Protein AF-A0A9D2BK21-F1 (afdb_monomer)

Organism: NCBI:txid2838600

Sequence (72 aa):
MEQGFTEKDWKLFRQKITGWQEAYMDSLNKEYIELLSSGGSPSEKFWELEKRIREDKKSAGVQVRFLGGMGL

Mean predicted aligned error: 7.75 Å

Radius of gyration: 17.72 Å; Cα contacts (8 Å, |Δi|>4): 19; chains: 1; bounding box: 43×27×47 Å

Structure (mmCIF, N/CA/C/O backbone):
data_AF-A0A9D2BK21-F1
#
_entry.id   AF-A0A9D2BK21-F1
#
loop_
_atom_site.group_PDB
_atom_site.id
_atom_site.type_symbol
_atom_site.label_atom_id
_atom_site.label_alt_id
_atom_site.label_comp_id
_atom_site.label_asym_id
_atom_site.label_entity_id
_atom_site.label_seq_id
_atom_site.pdbx_PDB_ins_code
_atom_site.Cartn_x
_atom_site.Cartn_y
_atom_site.Cartn_z
_atom_site.occupancy
_atom_site.B_iso_or_equiv
_atom_site.auth_seq_id
_atom_site.auth_comp_id
_atom_site.auth_asym_id
_atom_site.auth_atom_id
_atom_site.pdbx_PDB_model_num
ATOM 1 N N . MET A 1 1 ? -29.808 16.914 29.521 1.00 43.62 1 MET A N 1
ATOM 2 C CA . MET A 1 1 ? -29.644 15.503 29.120 1.00 43.62 1 MET A CA 1
ATOM 3 C C . MET A 1 1 ? -28.329 15.403 28.375 1.00 43.62 1 MET A C 1
ATOM 5 O O . MET A 1 1 ? -28.289 15.710 27.193 1.00 43.62 1 MET A O 1
ATOM 9 N N . GLU A 1 2 ? -27.247 15.074 29.074 1.00 53.06 2 GLU A N 1
ATOM 10 C CA . GLU A 1 2 ? -26.009 14.684 28.400 1.00 53.06 2 GLU A CA 1
ATOM 11 C C . GLU A 1 2 ? -26.214 13.259 27.887 1.00 53.06 2 GLU A C 1
ATOM 13 O O . GLU A 1 2 ? -26.360 12.325 28.674 1.00 53.06 2 GLU A O 1
ATOM 18 N N . GLN A 1 3 ? -26.313 13.086 26.569 1.00 60.62 3 GLN A N 1
ATOM 19 C CA . GLN A 1 3 ? -26.236 11.759 25.961 1.00 60.62 3 GLN A CA 1
ATOM 20 C C . GLN A 1 3 ? -24.769 11.318 26.009 1.00 60.62 3 GLN A C 1
ATOM 22 O O . GLN A 1 3 ? -24.016 11.504 25.058 1.00 60.62 3 GLN A O 1
ATOM 27 N N . GLY A 1 4 ? -24.339 10.819 27.168 1.00 69.81 4 GLY A N 1
ATOM 28 C CA . GLY A 1 4 ? -23.015 10.233 27.336 1.00 69.81 4 GLY A CA 1
ATOM 29 C C . GLY A 1 4 ? -22.935 8.900 26.596 1.00 69.81 4 GLY A C 1
ATOM 30 O O . GLY A 1 4 ? -23.791 8.036 26.783 1.00 69.81 4 GLY A O 1
ATOM 31 N N . PHE A 1 5 ? -21.914 8.731 25.754 1.00 78.12 5 PHE A N 1
ATOM 32 C CA . PHE A 1 5 ? -21.614 7.449 25.118 1.00 78.12 5 PHE A CA 1
ATOM 33 C C . PHE A 1 5 ? -21.427 6.361 26.178 1.00 78.12 5 PHE A C 1
ATOM 35 O O . PHE A 1 5 ? -20.711 6.553 27.163 1.00 78.12 5 PHE A O 1
ATOM 42 N N . THR A 1 6 ? -22.050 5.205 25.968 1.00 87.38 6 THR A N 1
ATOM 43 C CA . THR A 1 6 ? -21.911 4.063 26.870 1.00 87.38 6 THR A CA 1
ATOM 44 C C . THR A 1 6 ? -20.612 3.304 26.593 1.00 87.38 6 THR A C 1
ATOM 46 O O . THR A 1 6 ? -20.025 3.389 25.512 1.00 87.38 6 THR A O 1
ATOM 49 N N . GLU A 1 7 ? -20.167 2.479 27.541 1.00 84.06 7 GLU A N 1
ATOM 50 C CA . GLU A 1 7 ? -19.036 1.565 27.321 1.00 84.06 7 GLU A CA 1
ATOM 51 C C . GLU A 1 7 ? -19.265 0.637 26.109 1.00 84.06 7 GLU A C 1
ATOM 53 O O . GLU A 1 7 ? -18.328 0.297 25.380 1.00 84.06 7 GLU A O 1
ATOM 58 N N . LYS A 1 8 ? -20.530 0.276 25.842 1.00 87.00 8 LYS A N 1
ATOM 59 C CA . LYS A 1 8 ? -20.925 -0.507 24.663 1.00 87.00 8 LYS A CA 1
ATOM 60 C C . LYS A 1 8 ? -20.696 0.267 23.366 1.00 87.00 8 LYS A C 1
ATOM 62 O O . LYS A 1 8 ? 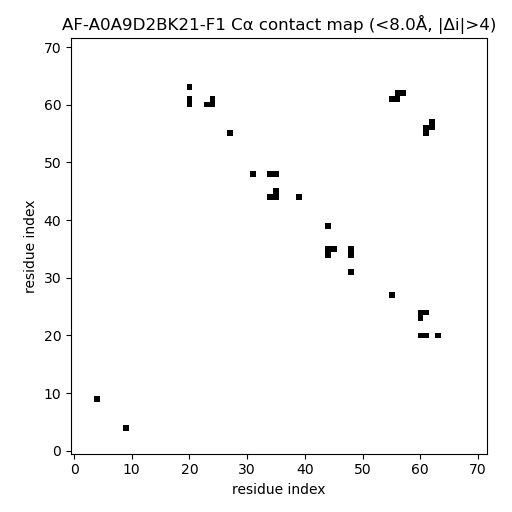-20.165 -0.315 22.420 1.00 87.00 8 LYS A O 1
ATOM 67 N N . ASP A 1 9 ? -21.021 1.558 23.338 1.00 86.75 9 ASP A N 1
ATOM 68 C CA . ASP A 1 9 ? -20.775 2.424 22.178 1.00 86.75 9 ASP A CA 1
ATOM 69 C C . ASP A 1 9 ? -19.274 2.559 21.910 1.00 86.75 9 ASP A C 1
ATOM 71 O O . ASP A 1 9 ? -18.825 2.426 20.771 1.00 86.75 9 ASP A O 1
ATOM 75 N N . TRP A 1 10 ? -18.472 2.698 22.971 1.00 82.69 10 TRP A N 1
ATOM 76 C CA . TRP A 1 10 ? -17.012 2.718 22.868 1.00 82.69 10 TRP A CA 1
ATOM 77 C C . TRP A 1 10 ? -16.434 1.397 22.349 1.00 82.69 10 TRP A C 1
ATOM 79 O O . TRP A 1 10 ? -15.523 1.389 21.516 1.00 82.69 10 TRP A O 1
ATOM 89 N N . LYS A 1 11 ? -16.959 0.256 22.807 1.00 85.31 11 LYS A N 1
ATOM 90 C CA . LYS A 1 11 ? -16.533 -1.064 22.323 1.00 85.31 11 LYS A CA 1
ATOM 91 C C . LYS A 1 11 ? -16.873 -1.255 20.843 1.00 85.31 11 LYS A C 1
ATOM 93 O O . LYS A 1 11 ? -16.019 -1.726 20.092 1.00 85.31 11 LYS A O 1
ATOM 98 N N . LEU A 1 12 ? -18.072 -0.850 20.423 1.00 85.19 12 LEU A N 1
ATOM 99 C CA . LEU A 1 12 ? -18.509 -0.916 19.028 1.00 85.19 12 LEU A CA 1
ATOM 100 C C . LEU A 1 12 ? -17.670 -0.002 18.127 1.00 85.19 12 LEU A C 1
ATOM 102 O O . LEU A 1 12 ? -17.264 -0.404 17.039 1.00 85.19 12 LEU A O 1
ATOM 106 N N . PHE A 1 13 ? -17.370 1.211 18.587 1.00 83.00 13 PHE A N 1
ATOM 107 C CA . PHE A 1 13 ? -16.534 2.155 17.853 1.00 83.00 13 PHE A CA 1
ATOM 108 C C . PHE A 1 13 ? -15.123 1.602 17.608 1.00 83.00 13 PHE A C 1
ATOM 110 O O . PHE A 1 13 ? -14.646 1.634 16.476 1.00 83.00 13 PHE A O 1
ATOM 117 N N . ARG A 1 14 ? -14.489 0.995 18.622 1.00 82.31 14 ARG A N 1
ATOM 118 C CA . ARG A 1 14 ? -13.174 0.345 18.455 1.00 82.31 14 ARG A CA 1
ATOM 119 C C . ARG A 1 14 ? -13.199 -0.781 17.422 1.00 82.31 14 ARG A C 1
ATOM 121 O O . ARG A 1 14 ? -12.305 -0.838 16.587 1.00 82.31 14 ARG A O 1
ATOM 128 N N . GLN A 1 15 ? -14.229 -1.630 17.443 1.00 82.81 15 GLN A N 1
ATOM 129 C CA . GLN A 1 15 ? -14.383 -2.700 16.449 1.00 82.81 15 GLN A CA 1
ATOM 130 C C . GLN A 1 15 ? -14.521 -2.151 15.023 1.00 82.81 15 GLN A C 1
ATOM 132 O O . GLN A 1 15 ? -13.921 -2.687 14.093 1.00 82.81 15 GLN A O 1
ATOM 137 N N . LYS A 1 16 ? -15.280 -1.062 14.845 1.00 85.69 16 LYS A N 1
ATOM 138 C CA . LYS A 1 16 ? -15.451 -0.424 13.533 1.00 85.69 16 LYS A CA 1
ATOM 139 C C . LYS A 1 16 ? -14.158 0.183 13.002 1.00 85.69 16 LYS A C 1
ATOM 141 O O . LYS A 1 16 ? -13.893 0.040 11.815 1.00 85.69 16 LYS A O 1
ATOM 146 N N . ILE A 1 17 ? -13.343 0.800 13.860 1.00 84.19 17 ILE A N 1
ATOM 147 C CA . ILE A 1 17 ? -12.058 1.369 13.434 1.00 84.19 17 ILE A CA 1
ATOM 148 C C . ILE A 1 17 ? -11.134 0.282 12.876 1.00 84.19 17 ILE A C 1
ATOM 150 O O . ILE A 1 17 ? -10.517 0.519 11.845 1.00 84.19 17 ILE A O 1
ATOM 154 N N . THR A 1 18 ? -11.061 -0.904 13.491 1.00 82.75 18 THR A N 1
ATOM 155 C CA . THR A 1 18 ? -10.261 -2.013 12.938 1.00 82.75 18 THR A CA 1
ATOM 156 C C . THR A 1 18 ? -10.745 -2.404 11.543 1.00 82.75 18 THR A C 1
ATOM 158 O O . THR A 1 18 ? -9.941 -2.506 1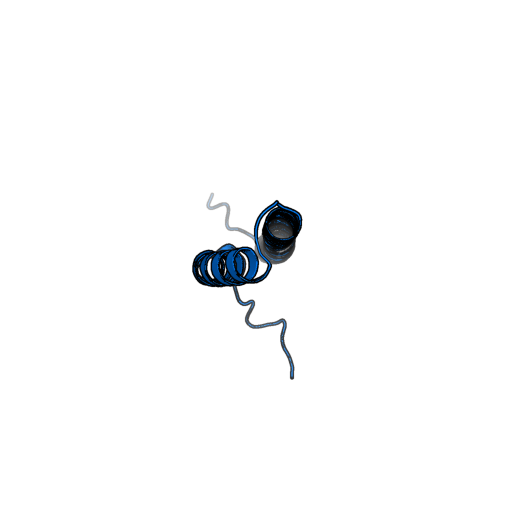0.624 1.00 82.75 18 THR A O 1
ATOM 161 N N . GLY A 1 19 ? -12.061 -2.542 11.348 1.00 87.50 19 GLY A N 1
ATOM 162 C CA . GLY A 1 19 ? -12.623 -2.834 10.026 1.00 87.50 19 GLY A CA 1
ATOM 163 C C . GLY A 1 19 ? -12.332 -1.743 8.990 1.00 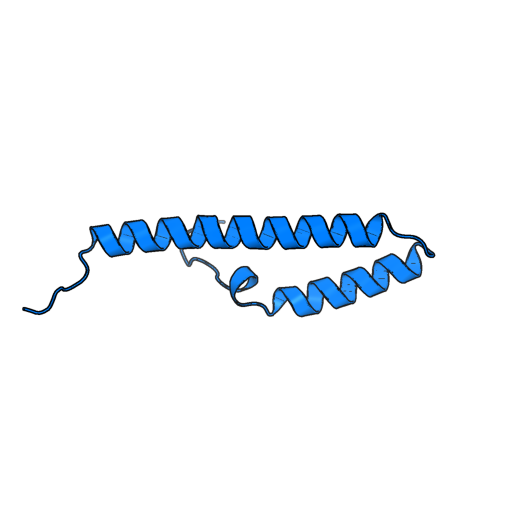87.50 19 GLY A C 1
ATOM 164 O O . GLY A 1 19 ? -12.021 -2.049 7.844 1.00 87.50 19 GLY A O 1
ATOM 165 N N . TRP A 1 20 ? -12.392 -0.470 9.387 1.00 88.88 20 TRP A N 1
ATOM 166 C CA . TRP A 1 20 ? -12.056 0.655 8.510 1.00 88.88 20 TRP A CA 1
ATOM 167 C C . TRP A 1 20 ? -10.569 0.712 8.168 1.00 88.88 20 TRP A C 1
ATOM 169 O O . TRP A 1 20 ? -10.225 1.026 7.032 1.00 88.88 20 TRP A O 1
ATOM 179 N N . GLN A 1 21 ? -9.700 0.386 9.123 1.00 88.81 21 GLN A N 1
ATOM 180 C CA . GLN A 1 21 ? -8.262 0.301 8.907 1.00 88.81 21 GLN A CA 1
ATOM 181 C C . GLN A 1 21 ? -7.916 -0.810 7.912 1.00 88.81 21 GLN A C 1
ATOM 183 O O . GLN A 1 21 ? -7.222 -0.540 6.937 1.00 88.81 21 GLN A O 1
ATOM 188 N N . GLU A 1 22 ? -8.441 -2.020 8.103 1.00 90.38 22 GLU A N 1
ATOM 189 C CA . GLU A 1 22 ? -8.206 -3.139 7.182 1.00 90.38 22 GLU A CA 1
ATOM 190 C C . GLU A 1 22 ? -8.740 -2.836 5.776 1.00 90.38 22 GLU A C 1
ATOM 192 O O . GLU A 1 22 ? -8.033 -3.037 4.794 1.00 90.38 22 GLU A O 1
ATOM 197 N N . ALA A 1 23 ? -9.945 -2.267 5.661 1.00 93.62 23 ALA A N 1
ATOM 198 C CA . ALA A 1 23 ? -10.505 -1.872 4.367 1.00 93.62 23 ALA A CA 1
ATOM 199 C C . ALA A 1 23 ? -9.652 -0.807 3.654 1.00 93.62 23 ALA A C 1
ATOM 201 O O . ALA A 1 23 ? -9.494 -0.851 2.435 1.00 93.62 23 ALA A O 1
ATOM 202 N N . TYR A 1 24 ? -9.084 0.135 4.409 1.00 93.56 24 TYR A N 1
ATOM 203 C CA . TYR A 1 24 ? -8.176 1.146 3.874 1.00 93.56 24 TYR A CA 1
ATOM 204 C C . TYR A 1 24 ? -6.828 0.549 3.443 1.00 93.56 24 TYR A C 1
ATOM 206 O O . TYR A 1 24 ? -6.301 0.884 2.384 1.00 93.56 24 TYR A O 1
ATOM 214 N N . MET A 1 25 ? -6.259 -0.367 4.228 1.00 94.75 25 MET A N 1
ATOM 215 C CA . MET A 1 25 ? -5.018 -1.044 3.844 1.00 94.75 25 MET A CA 1
ATOM 216 C C . MET A 1 25 ? -5.221 -1.961 2.631 1.00 94.75 25 MET A C 1
ATOM 218 O O . MET A 1 25 ? -4.353 -2.021 1.762 1.00 94.75 25 MET A O 1
ATOM 222 N N . ASP A 1 26 ? -6.379 -2.611 2.515 1.00 96.56 26 ASP A N 1
ATOM 223 C CA . ASP A 1 26 ? -6.758 -3.392 1.336 1.00 96.56 26 ASP A CA 1
ATOM 224 C C . ASP A 1 26 ? -6.853 -2.520 0.072 1.00 96.56 26 ASP A C 1
ATOM 226 O O . ASP A 1 26 ? -6.360 -2.923 -0.983 1.00 96.56 26 ASP A O 1
ATOM 230 N N . SER A 1 27 ? -7.398 -1.298 0.160 1.00 97.25 27 SER A N 1
ATOM 231 C CA . SER A 1 27 ? -7.402 -0.386 -0.993 1.00 97.25 27 SER A CA 1
ATOM 232 C C . SER A 1 27 ? -5.990 0.016 -1.422 1.00 97.25 27 SER A C 1
ATOM 234 O O . SER A 1 27 ? -5.697 -0.009 -2.614 1.00 97.25 27 SER A O 1
ATOM 236 N N . LEU A 1 28 ? -5.086 0.288 -0.472 1.00 97.38 28 LEU A N 1
ATOM 237 C CA . LEU A 1 28 ? -3.680 0.570 -0.790 1.00 97.38 28 LEU A CA 1
ATOM 238 C C . LEU A 1 28 ? -3.000 -0.624 -1.471 1.00 97.38 28 LEU A C 1
ATOM 240 O O . LEU A 1 28 ? -2.302 -0.458 -2.467 1.00 97.38 28 LEU A O 1
ATOM 244 N N . ASN A 1 29 ? -3.239 -1.842 -0.979 1.00 97.88 29 ASN A N 1
ATOM 245 C CA . ASN A 1 29 ? -2.678 -3.052 -1.578 1.00 97.88 29 ASN A CA 1
ATOM 246 C C . ASN A 1 29 ? -3.145 -3.248 -3.026 1.00 97.88 29 ASN A C 1
ATOM 248 O O . ASN A 1 29 ? -2.345 -3.639 -3.877 1.00 97.88 29 ASN A O 1
ATOM 252 N N . LYS A 1 30 ? -4.414 -2.948 -3.323 1.00 98.50 30 LYS A N 1
ATOM 253 C CA . LYS A 1 30 ? -4.946 -2.979 -4.694 1.00 98.50 30 LYS A CA 1
ATOM 254 C C . LYS A 1 30 ? -4.240 -1.965 -5.593 1.00 98.50 30 LYS A C 1
ATOM 256 O O . LYS A 1 30 ? -3.783 -2.346 -6.666 1.00 98.50 30 LYS A O 1
ATOM 261 N N . GLU A 1 31 ? -4.052 -0.731 -5.125 1.00 98.06 31 GLU A N 1
ATOM 262 C CA . GLU A 1 31 ? -3.298 0.297 -5.860 1.00 98.06 31 GLU A CA 1
ATOM 263 C C . GLU A 1 31 ? -1.839 -0.124 -6.117 1.00 98.06 31 GLU A C 1
ATOM 265 O O . GLU A 1 31 ? -1.305 0.090 -7.206 1.00 98.06 31 GLU A O 1
ATOM 270 N N . TYR A 1 32 ? -1.184 -0.782 -5.155 1.00 98.25 32 TYR A N 1
ATOM 271 C CA . TYR A 1 32 ? 0.176 -1.298 -5.342 1.00 98.25 32 TYR A CA 1
ATOM 272 C C . TYR A 1 32 ? 0.241 -2.406 -6.396 1.00 98.25 32 TYR A C 1
ATOM 274 O O . TYR A 1 32 ? 1.178 -2.439 -7.195 1.00 98.25 32 TYR A O 1
ATOM 282 N N . ILE A 1 33 ? -0.742 -3.312 -6.415 1.00 98.31 33 ILE A N 1
ATOM 283 C CA . ILE A 1 33 ? -0.839 -4.368 -7.432 1.00 98.31 33 ILE A CA 1
ATOM 284 C C . ILE A 1 33 ? -1.019 -3.747 -8.818 1.00 98.31 33 ILE A C 1
ATOM 286 O O . ILE A 1 33 ? -0.344 -4.168 -9.758 1.00 98.31 33 ILE A O 1
ATOM 290 N N . GLU A 1 34 ? -1.882 -2.740 -8.952 1.00 98.12 34 GLU A N 1
ATOM 291 C CA . GLU A 1 34 ? -2.082 -2.011 -10.209 1.00 98.12 34 GLU A CA 1
ATOM 292 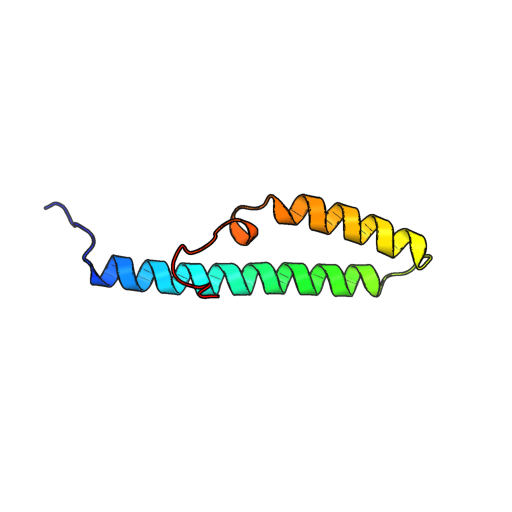C C . GLU A 1 34 ? -0.791 -1.327 -10.679 1.00 98.12 34 GLU A C 1
ATOM 294 O O . GLU A 1 34 ? -0.403 -1.487 -11.838 1.00 98.12 34 GLU A O 1
ATOM 299 N N . LEU A 1 35 ? -0.069 -0.655 -9.775 1.00 97.94 35 LEU A N 1
ATOM 300 C CA . LEU A 1 35 ? 1.227 -0.034 -10.070 1.00 97.94 35 LEU A CA 1
ATOM 301 C C . LEU A 1 35 ? 2.243 -1.071 -10.563 1.00 97.94 35 LEU A C 1
ATOM 303 O O . LEU A 1 35 ? 2.874 -0.881 -11.602 1.00 97.94 35 LEU A O 1
ATOM 307 N N . LEU A 1 36 ? 2.376 -2.203 -9.870 1.00 97.88 36 LEU A N 1
ATOM 308 C CA . LEU A 1 36 ? 3.303 -3.274 -10.257 1.00 97.88 36 LEU A CA 1
ATOM 309 C C . LEU A 1 36 ? 2.917 -3.955 -11.579 1.00 97.88 36 LEU A C 1
ATOM 311 O O . LEU A 1 36 ? 3.792 -4.413 -12.325 1.00 97.88 36 LEU A O 1
ATOM 315 N N . SER A 1 37 ? 1.618 -3.998 -11.876 1.00 97.25 37 SER A N 1
ATOM 316 C CA . SER A 1 37 ? 1.060 -4.559 -13.111 1.00 97.25 37 SER A CA 1
ATOM 317 C C . SER A 1 37 ? 1.123 -3.589 -14.293 1.00 97.25 37 SER A C 1
ATOM 319 O O . SER A 1 37 ? 0.898 -4.003 -15.430 1.00 97.25 37 SER A O 1
ATOM 321 N N . SER A 1 38 ? 1.441 -2.316 -14.049 1.00 95.06 38 SER A N 1
ATOM 322 C CA . SER A 1 38 ? 1.566 -1.299 -15.091 1.00 95.06 38 SER A CA 1
ATOM 323 C C . SER A 1 38 ? 2.787 -1.536 -15.997 1.00 95.06 38 SER A C 1
ATOM 325 O O . SER A 1 38 ? 3.591 -2.453 -15.786 1.00 95.06 38 SER A O 1
ATOM 327 N N . GLY A 1 39 ? 2.913 -0.734 -17.056 1.00 93.69 39 GLY A N 1
ATOM 328 C CA . GLY A 1 39 ? 4.078 -0.761 -17.944 1.00 93.69 39 GLY A CA 1
ATOM 329 C C . GLY A 1 39 ? 5.371 -0.293 -17.257 1.00 93.69 39 GLY A C 1
ATOM 330 O O . GLY A 1 39 ? 5.395 0.005 -16.070 1.00 93.69 39 GLY A O 1
ATOM 331 N N . GLY A 1 40 ? 6.467 -0.229 -18.012 1.00 95.31 40 GLY A N 1
ATOM 332 C CA . GLY A 1 40 ? 7.762 0.235 -17.501 1.00 95.31 40 GLY A CA 1
ATOM 333 C C . GLY A 1 40 ? 8.686 -0.883 -17.020 1.00 95.31 40 GLY A C 1
ATOM 334 O O . GLY A 1 40 ? 8.317 -2.060 -16.921 1.00 95.31 40 GLY A O 1
ATOM 335 N N . SER A 1 41 ? 9.935 -0.508 -16.771 1.00 97.88 41 SER A N 1
ATOM 336 C CA . SER A 1 41 ? 10.979 -1.423 -16.322 1.00 97.88 41 SER A CA 1
ATOM 337 C C . SER A 1 41 ? 10.739 -1.884 -14.879 1.00 97.88 41 SER A C 1
ATOM 339 O O . SER A 1 41 ? 10.161 -1.151 -14.073 1.00 97.88 41 SER A O 1
ATOM 341 N N . PRO A 1 42 ? 11.227 -3.076 -14.491 1.00 98.00 42 PRO A N 1
ATOM 342 C CA . PRO A 1 42 ? 11.145 -3.527 -13.102 1.00 98.00 42 PRO A CA 1
ATOM 343 C C . PRO A 1 42 ? 11.746 -2.536 -12.091 1.00 98.00 42 PRO A C 1
ATOM 345 O O . PRO A 1 42 ? 11.220 -2.392 -10.991 1.00 98.00 42 PRO A O 1
ATOM 348 N N . SER A 1 43 ? 12.820 -1.829 -12.463 1.00 98.00 43 SER A N 1
ATOM 349 C CA . SER A 1 43 ? 13.463 -0.826 -11.607 1.00 98.00 43 SER A CA 1
ATOM 350 C C . SER A 1 43 ? 12.595 0.405 -11.366 1.00 98.00 43 SER A C 1
ATOM 352 O O . SER A 1 43 ? 12.546 0.886 -10.238 1.00 98.00 43 SER A O 1
ATOM 354 N N . GLU A 1 44 ? 11.907 0.908 -12.393 1.00 98.06 44 GLU A N 1
ATOM 355 C CA . GLU A 1 44 ? 11.006 2.060 -12.249 1.00 98.06 44 GLU A CA 1
ATOM 356 C C . GLU A 1 44 ? 9.868 1.718 -11.289 1.00 98.06 44 GLU A C 1
ATOM 358 O O . GLU A 1 44 ? 9.691 2.402 -10.283 1.00 98.06 44 GLU A O 1
ATOM 363 N N . LYS A 1 45 ? 9.195 0.582 -11.514 1.00 98.19 45 LYS A N 1
ATOM 364 C CA . LYS A 1 45 ? 8.100 0.127 -10.645 1.00 98.19 45 LYS A CA 1
ATOM 365 C C . LYS A 1 45 ? 8.545 -0.062 -9.198 1.00 98.19 45 LYS A C 1
ATOM 367 O O . LYS A 1 45 ? 7.809 0.282 -8.279 1.00 98.19 45 LYS A O 1
ATOM 372 N N . PHE A 1 46 ? 9.747 -0.601 -8.982 1.00 98.06 46 PHE A N 1
ATOM 373 C CA . PHE A 1 46 ? 10.292 -0.788 -7.639 1.00 98.06 46 PHE A CA 1
ATOM 374 C C . PHE A 1 46 ? 10.454 0.545 -6.898 1.00 98.06 46 PHE A C 1
ATOM 376 O O . PHE A 1 46 ? 9.992 0.676 -5.765 1.00 98.06 46 PHE A O 1
ATOM 383 N N . TRP A 1 47 ? 11.086 1.538 -7.529 1.00 98.25 47 TRP A N 1
ATOM 384 C CA . TRP A 1 47 ? 11.324 2.838 -6.896 1.00 98.25 47 TRP A CA 1
ATOM 385 C C . TRP A 1 47 ? 10.043 3.653 -6.719 1.00 98.25 47 TRP A C 1
ATOM 387 O O . TRP A 1 47 ? 9.886 4.336 -5.706 1.00 98.25 47 TRP A O 1
ATOM 397 N N . GLU A 1 48 ? 9.103 3.557 -7.657 1.00 98.00 48 GLU A N 1
ATOM 398 C CA . GLU A 1 48 ? 7.787 4.181 -7.517 1.00 98.00 48 GLU A CA 1
ATOM 399 C C . GLU A 1 48 ? 6.989 3.567 -6.363 1.00 98.00 48 GLU A C 1
ATOM 401 O O . GLU A 1 48 ? 6.445 4.303 -5.533 1.00 98.00 48 GLU A O 1
ATOM 406 N N . LEU A 1 49 ? 6.981 2.235 -6.249 1.00 98.25 49 LEU A N 1
ATOM 407 C CA . LEU A 1 4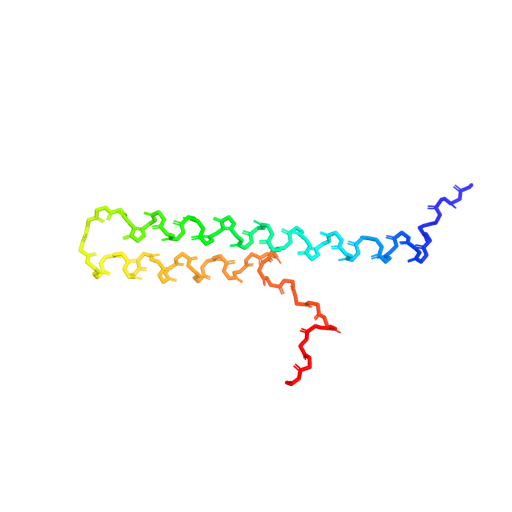9 ? 6.332 1.544 -5.139 1.00 98.25 49 LEU A CA 1
ATOM 408 C C . LEU A 1 49 ? 6.984 1.883 -3.791 1.00 98.25 49 LEU A C 1
ATOM 410 O O . LEU A 1 49 ? 6.270 2.146 -2.824 1.00 98.25 49 LEU A O 1
ATOM 414 N N . GLU A 1 50 ? 8.320 1.911 -3.706 1.00 98.31 50 GLU A N 1
ATOM 415 C CA . GLU A 1 50 ? 9.046 2.293 -2.482 1.00 98.31 50 GLU A CA 1
ATOM 416 C C . GLU A 1 50 ? 8.628 3.683 -2.008 1.00 98.31 50 GLU A C 1
ATOM 418 O O . GLU A 1 50 ? 8.256 3.863 -0.841 1.00 98.31 50 GLU A O 1
ATOM 423 N N . LYS A 1 51 ? 8.611 4.648 -2.934 1.00 97.88 51 LYS A N 1
ATOM 424 C CA . LYS A 1 51 ? 8.212 6.020 -2.643 1.00 97.88 51 LYS A CA 1
ATOM 425 C C . LYS A 1 51 ? 6.774 6.071 -2.136 1.00 97.88 51 LYS A C 1
ATOM 427 O O . LYS A 1 51 ? 6.519 6.721 -1.120 1.00 97.88 51 LYS A O 1
ATOM 432 N N . ARG A 1 52 ? 5.859 5.367 -2.810 1.00 97.56 52 ARG A N 1
ATOM 433 C CA . ARG A 1 52 ? 4.438 5.349 -2.462 1.00 97.56 52 ARG A CA 1
ATOM 434 C C . ARG A 1 52 ? 4.199 4.727 -1.086 1.00 97.56 52 ARG A C 1
ATOM 436 O O . ARG A 1 52 ? 3.600 5.370 -0.231 1.00 97.56 52 ARG A O 1
ATOM 443 N N . ILE A 1 53 ? 4.787 3.562 -0.805 1.00 96.62 53 ILE A N 1
ATOM 444 C CA . ILE A 1 53 ? 4.719 2.915 0.517 1.00 96.62 53 ILE A CA 1
ATOM 445 C C . ILE A 1 53 ? 5.253 3.844 1.614 1.00 96.62 53 ILE A C 1
ATOM 447 O O . ILE A 1 53 ? 4.699 3.900 2.713 1.00 96.62 53 ILE A O 1
ATOM 451 N N . ARG A 1 54 ? 6.339 4.580 1.357 1.00 96.38 54 ARG A N 1
ATOM 452 C CA . ARG A 1 54 ? 6.911 5.520 2.331 1.00 96.38 54 ARG A CA 1
ATOM 453 C C . ARG A 1 54 ? 5.973 6.687 2.643 1.00 96.38 54 ARG A C 1
ATOM 455 O O . ARG A 1 54 ? 5.993 7.191 3.768 1.00 96.38 54 ARG A O 1
ATOM 462 N N . GLU A 1 55 ? 5.191 7.135 1.669 1.00 95.50 55 GLU A N 1
ATOM 463 C CA . GLU A 1 55 ? 4.172 8.173 1.842 1.00 95.50 55 GLU A CA 1
ATOM 464 C C . GLU A 1 55 ? 2.9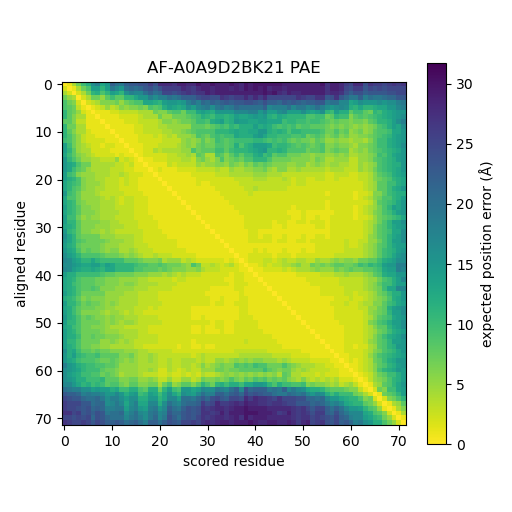41 7.616 2.564 1.00 95.50 55 GLU A C 1
ATOM 466 O O . GLU A 1 55 ? 2.558 8.151 3.606 1.00 95.50 55 GLU A O 1
ATOM 471 N N . ASP A 1 56 ? 2.403 6.488 2.106 1.00 95.88 56 ASP A N 1
ATOM 472 C CA . ASP A 1 56 ? 1.199 5.865 2.663 1.00 95.88 56 ASP A CA 1
ATOM 473 C C . ASP A 1 56 ? 1.401 5.390 4.106 1.00 95.88 56 ASP A C 1
ATOM 475 O O . ASP A 1 56 ? 0.495 5.505 4.936 1.00 95.88 56 ASP A O 1
ATOM 479 N N . LYS A 1 57 ? 2.624 4.976 4.470 1.00 92.31 57 LYS A N 1
ATOM 480 C CA . LYS A 1 57 ? 3.006 4.700 5.863 1.00 92.31 57 LYS A CA 1
ATOM 481 C C . LYS A 1 57 ? 2.761 5.876 6.800 1.00 92.31 57 LYS A C 1
ATOM 483 O O . LYS A 1 57 ? 2.652 5.643 7.994 1.00 92.31 57 LYS A O 1
ATOM 488 N N . LYS A 1 58 ? 2.706 7.121 6.325 1.00 92.25 58 LYS A N 1
ATOM 489 C CA . LYS A 1 58 ? 2.469 8.304 7.172 1.00 92.25 58 LYS A CA 1
ATOM 490 C C . LYS A 1 58 ? 0.982 8.571 7.414 1.00 92.25 58 LYS A C 1
ATOM 492 O O . LYS A 1 58 ? 0.655 9.407 8.251 1.0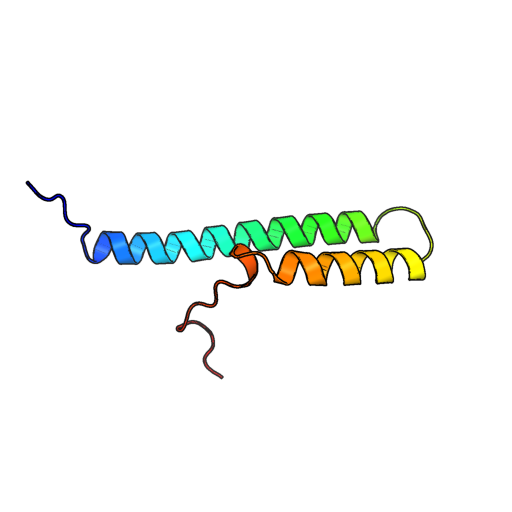0 92.25 58 LYS A O 1
ATOM 497 N N . SER A 1 59 ? 0.091 7.888 6.697 1.00 89.38 59 SER A N 1
ATOM 498 C CA . SER A 1 59 ? -1.352 8.054 6.855 1.00 89.38 59 SER A CA 1
ATOM 499 C C . SER A 1 59 ? -1.824 7.549 8.223 1.00 89.38 59 SER A C 1
ATOM 501 O O . SER A 1 59 ? -1.332 6.548 8.750 1.00 89.38 59 SER A O 1
ATOM 503 N N . ALA A 1 60 ? -2.822 8.222 8.802 1.00 82.62 60 ALA A N 1
ATOM 504 C CA . ALA A 1 60 ? -3.418 7.795 10.068 1.00 82.62 60 ALA A CA 1
ATOM 505 C C . ALA A 1 60 ? -4.032 6.387 9.960 1.00 82.62 60 ALA A C 1
ATOM 507 O O . ALA A 1 60 ? -3.908 5.598 10.891 1.00 82.62 60 ALA A O 1
ATOM 508 N N . GLY A 1 61 ? -4.610 6.042 8.804 1.00 82.00 61 GLY A N 1
ATOM 509 C CA . GLY A 1 61 ? -5.154 4.707 8.540 1.00 82.00 61 GLY A CA 1
ATOM 510 C C . GLY A 1 61 ? -4.114 3.585 8.635 1.00 82.00 61 GLY A C 1
ATOM 511 O O . GLY A 1 61 ? -4.465 2.480 9.028 1.00 82.00 61 GLY A O 1
ATOM 512 N N . VAL A 1 62 ? -2.832 3.866 8.371 1.00 84.50 62 VAL A N 1
ATOM 513 C CA . VAL A 1 62 ? -1.730 2.897 8.538 1.00 84.50 62 VAL A CA 1
ATOM 514 C C . VAL A 1 62 ? -1.063 3.009 9.916 1.00 84.50 62 VAL A C 1
ATOM 516 O O . VAL A 1 62 ? -0.641 2.006 10.485 1.00 84.50 62 VAL A O 1
ATOM 519 N N . GLN A 1 63 ? -0.958 4.217 10.478 1.00 82.94 63 GLN A N 1
ATOM 520 C CA . GLN A 1 63 ? -0.258 4.461 11.749 1.00 82.94 63 GLN A CA 1
ATOM 521 C C . GLN A 1 63 ? -1.061 4.097 12.998 1.00 82.94 63 GLN A C 1
ATOM 523 O O . GLN A 1 63 ? -0.459 3.909 14.057 1.00 82.94 63 GLN A O 1
ATOM 528 N N . VAL A 1 64 ? -2.395 4.015 12.914 1.00 78.69 64 VAL A N 1
ATOM 529 C CA . VAL A 1 64 ? -3.240 3.621 14.050 1.00 78.69 64 VAL A CA 1
ATOM 530 C C . VAL A 1 64 ? -2.834 2.218 14.502 1.00 78.69 64 VAL A C 1
ATOM 532 O O . VAL A 1 64 ? -3.198 1.209 13.912 1.00 78.69 64 VAL A O 1
ATOM 535 N N . ARG A 1 65 ? -2.032 2.153 15.563 1.00 62.28 65 ARG A N 1
ATOM 536 C CA . ARG A 1 65 ? -1.607 0.910 16.195 1.00 62.28 65 ARG A CA 1
ATOM 537 C C . ARG A 1 65 ? -2.480 0.724 17.420 1.00 62.28 65 ARG A C 1
ATOM 539 O O . ARG A 1 65 ? -2.336 1.446 18.405 1.00 62.28 65 ARG A O 1
ATOM 546 N N . PHE A 1 66 ? -3.410 -0.220 17.369 1.00 59.03 66 PHE A N 1
ATOM 547 C CA . PHE A 1 66 ? -4.140 -0.592 18.572 1.00 59.03 66 PHE A CA 1
ATOM 548 C C . PHE A 1 66 ? -3.150 -1.197 19.574 1.00 59.03 66 PHE A C 1
ATOM 550 O O . PHE A 1 66 ? -2.562 -2.246 19.315 1.00 59.03 66 PHE A O 1
ATOM 557 N N . LEU A 1 67 ? -2.978 -0.547 20.729 1.00 47.25 67 LEU A N 1
ATOM 558 C CA . LEU A 1 67 ? -2.234 -1.047 21.897 1.00 47.25 67 LEU A CA 1
ATOM 559 C C . LEU A 1 67 ? -2.936 -2.256 22.560 1.00 47.25 67 LEU A C 1
ATOM 561 O O . LEU A 1 67 ? -3.115 -2.305 23.770 1.00 47.25 67 LEU A O 1
ATOM 565 N N . GLY A 1 68 ? -3.374 -3.231 21.765 1.00 46.47 68 GLY A N 1
ATOM 566 C CA . GLY A 1 68 ? -4.034 -4.447 22.239 1.00 46.47 68 GLY A CA 1
ATOM 567 C C . GLY A 1 68 ? -4.021 -5.612 21.250 1.00 46.47 68 GLY A C 1
ATOM 568 O O . GLY A 1 68 ? -4.732 -6.581 21.480 1.00 46.47 68 GLY A O 1
ATOM 569 N N . GLY A 1 69 ? -3.259 -5.525 20.153 1.00 49.50 69 GLY A N 1
ATOM 570 C CA . GLY A 1 69 ? -3.317 -6.507 19.061 1.00 49.50 69 GLY A CA 1
A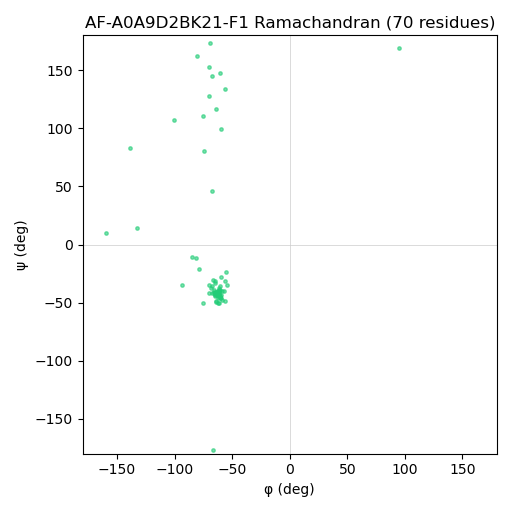TOM 571 C C . GLY A 1 69 ? -1.976 -7.026 18.547 1.00 49.50 69 GLY A C 1
ATOM 572 O O . GLY A 1 69 ? -1.955 -7.624 17.483 1.00 49.50 69 GLY A O 1
ATOM 573 N N . MET A 1 70 ? -0.870 -6.810 19.260 1.00 45.09 70 MET A N 1
ATOM 574 C CA . MET A 1 70 ? 0.376 -7.547 19.024 1.00 45.09 70 MET A CA 1
ATOM 575 C C . MET A 1 70 ? 0.989 -7.893 20.377 1.00 45.09 70 MET A C 1
ATOM 577 O O . MET A 1 70 ? 1.830 -7.171 20.910 1.00 45.09 70 MET A O 1
ATOM 581 N N . GLY A 1 71 ? 0.489 -8.988 20.953 1.00 44.00 71 GLY A N 1
ATOM 582 C CA . GLY A 1 71 ? 1.366 -9.852 21.724 1.00 44.00 71 GLY A CA 1
ATOM 583 C C . GLY A 1 71 ? 2.469 -10.367 20.798 1.00 44.00 71 GLY A C 1
ATOM 584 O O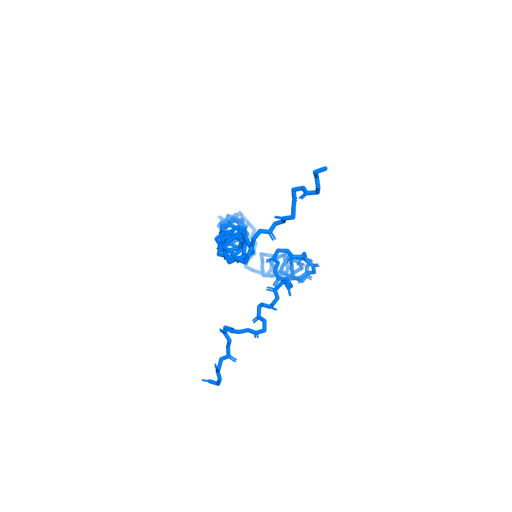 . GLY A 1 71 ? 2.254 -10.485 19.592 1.00 44.00 71 GLY A O 1
ATOM 585 N N . LEU A 1 72 ? 3.634 -10.561 21.408 1.00 36.59 72 LEU A N 1
ATOM 586 C CA . LEU A 1 72 ? 4.820 -11.238 20.889 1.00 36.59 72 LEU A CA 1
ATOM 587 C C . LEU A 1 72 ? 4.511 -12.393 19.925 1.00 36.59 72 LEU A C 1
ATOM 589 O O . LEU A 1 72 ? 3.574 -13.167 20.229 1.00 36.59 72 LEU A O 1
#

Foldseek 3Di:
DPPDQDPVNVVVVVVVLVVVLVVVVVVVVVVLVVLCVDDDDPVVSVVVSVVSCVVVCPDPSNVPDPPPPDDD

Nearest PDB structures (foldseek):
  8j07-assembly1_g2  TM=4.594E-01  e=6.966E+00  Homo sapiens

pLDDT: mean 85.21, std 16.62, range [36.59, 98.5]

Solvent-accessible surface area (backbone atoms only — not comparable to full-atom values): 4416 Å² total; per-residue (Å²): 134,83,86,69,80,47,75,66,54,54,53,52,51,54,57,48,50,54,54,53,27,52,56,51,52,51,52,51,51,52,52,50,51,51,54,66,68,45,86,81,54,75,67,57,44,50,55,53,48,53,55,48,51,62,53,54,56,70,34,66,68,61,56,67,71,68,97,83,78,74,77,133

Secondary structure (DSSP, 8-state):
---PPPHHHHHHHHHHHHHHHHHHHHHHHHHHHHHHHSSS-HHHHHHHHHHHHHHHTTSHHHH---TTS---